Protein AF-A0A0B1RZV6-F1 (afdb_monomer_lite)

Structure (mmCIF, N/CA/C/O backbone):
data_AF-A0A0B1RZV6-F1
#
_entry.id   AF-A0A0B1RZV6-F1
#
loop_
_atom_site.group_PDB
_atom_site.id
_atom_site.type_symbol
_atom_site.label_atom_id
_atom_site.label_alt_id
_atom_site.label_comp_id
_atom_site.label_asym_id
_atom_site.label_entity_id
_atom_site.label_seq_id
_atom_site.pdbx_PDB_ins_code
_atom_site.Cartn_x
_atom_site.Cartn_y
_atom_site.Cartn_z
_atom_site.occupancy
_atom_site.B_iso_or_equiv
_atom_site.auth_seq_id
_atom_site.auth_comp_id
_atom_site.auth_asym_id
_atom_site.auth_atom_id
_atom_site.pdbx_PDB_model_num
ATOM 1 N N . MET A 1 1 ? 14.432 -20.400 -30.379 1.00 43.31 1 MET A N 1
ATOM 2 C 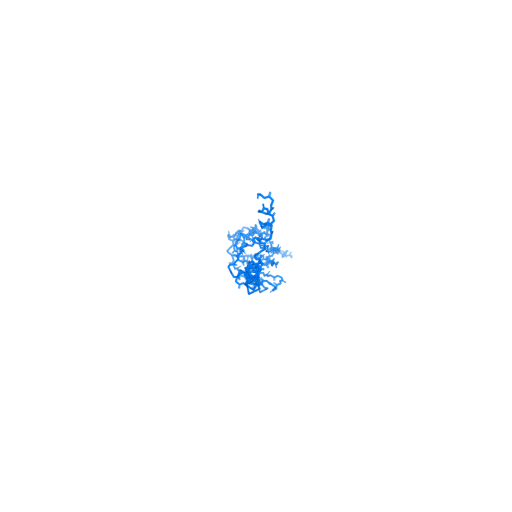CA . MET A 1 1 ? 13.252 -20.064 -29.554 1.00 43.31 1 MET A CA 1
ATOM 3 C C . MET A 1 1 ? 13.752 -19.238 -28.372 1.00 43.31 1 MET A C 1
ATOM 5 O O . MET A 1 1 ? 14.396 -19.800 -27.497 1.00 43.31 1 MET A O 1
ATOM 9 N N . GLY A 1 2 ? 13.607 -17.910 -28.400 1.00 55.28 2 GLY A N 1
ATOM 10 C CA . GLY A 1 2 ? 14.031 -17.059 -27.280 1.00 55.28 2 GLY A CA 1
ATOM 11 C C . GLY A 1 2 ? 13.075 -17.241 -26.103 1.00 55.28 2 GLY A C 1
ATOM 12 O O . GLY A 1 2 ? 11.862 -17.184 -26.293 1.00 55.28 2 GLY A O 1
ATOM 13 N N . LYS A 1 3 ? 13.600 -17.517 -24.908 1.00 63.03 3 LYS A N 1
ATOM 14 C CA . LYS A 1 3 ? 12.799 -17.619 -23.684 1.00 63.03 3 LYS A CA 1
ATOM 15 C C . LYS A 1 3 ? 12.214 -16.233 -23.395 1.00 63.03 3 LYS A C 1
ATOM 17 O O . LYS A 1 3 ? 12.971 -15.295 -23.177 1.00 63.03 3 LYS A O 1
ATOM 22 N N . ILE A 1 4 ? 10.890 -16.098 -23.429 1.00 63.62 4 ILE A N 1
ATOM 23 C CA . ILE A 1 4 ? 10.218 -14.861 -23.020 1.00 63.62 4 ILE A CA 1
ATOM 24 C C . ILE A 1 4 ? 10.360 -14.776 -21.497 1.00 63.62 4 ILE A C 1
ATOM 26 O O . ILE A 1 4 ? 9.725 -15.536 -20.771 1.00 63.62 4 ILE A O 1
ATOM 30 N N . THR A 1 5 ? 11.261 -13.922 -21.017 1.00 75.81 5 THR A N 1
ATOM 31 C CA . THR A 1 5 ? 11.476 -13.673 -19.587 1.00 75.81 5 THR A CA 1
ATOM 32 C C . THR A 1 5 ? 10.528 -12.577 -19.122 1.00 75.81 5 THR A C 1
ATOM 34 O O . THR A 1 5 ? 10.571 -11.469 -19.641 1.00 75.81 5 THR A O 1
ATOM 37 N N . VAL A 1 6 ? 9.634 -12.881 -18.187 1.00 83.81 6 VAL A N 1
ATOM 38 C CA . VAL A 1 6 ? 8.742 -11.889 -17.559 1.00 83.81 6 VAL A CA 1
ATOM 39 C C . VAL A 1 6 ? 9.568 -11.058 -16.564 1.00 83.81 6 VAL A C 1
ATOM 41 O O . VAL A 1 6 ? 10.492 -11.625 -15.974 1.00 83.81 6 VAL A O 1
ATOM 44 N N . PRO A 1 7 ? 9.313 -9.744 -16.399 1.00 90.00 7 PRO A N 1
ATOM 45 C CA . PRO A 1 7 ? 9.972 -8.957 -15.359 1.00 90.00 7 PRO A CA 1
ATOM 46 C C . PRO A 1 7 ? 9.722 -9.548 -13.968 1.00 90.00 7 PRO A C 1
ATOM 48 O O . PRO A 1 7 ? 8.701 -10.186 -13.712 1.00 90.00 7 PRO A O 1
ATOM 51 N N . GLU A 1 8 ? 10.675 -9.342 -13.067 1.00 93.62 8 GLU A N 1
ATOM 52 C CA . GLU A 1 8 ? 10.548 -9.796 -11.686 1.00 93.62 8 GLU A CA 1
ATOM 53 C C . GLU A 1 8 ? 9.762 -8.766 -10.857 1.00 93.62 8 GLU A C 1
ATOM 55 O O . GLU A 1 8 ? 9.909 -7.555 -11.081 1.00 93.62 8 GLU A O 1
ATOM 60 N N . PRO A 1 9 ? 8.906 -9.217 -9.921 1.00 95.81 9 PRO A N 1
ATOM 61 C CA . PRO A 1 9 ? 8.188 -8.326 -9.021 1.00 95.81 9 PRO A CA 1
ATOM 62 C C . PRO A 1 9 ? 9.139 -7.729 -7.981 1.00 95.81 9 PRO A C 1
ATOM 64 O O . PRO A 1 9 ? 10.169 -8.319 -7.655 1.00 95.81 9 PRO A O 1
ATOM 67 N N . VAL A 1 10 ? 8.769 -6.576 -7.422 1.00 96.56 10 VAL A N 1
ATOM 68 C CA . VAL A 1 10 ? 9.482 -5.993 -6.274 1.00 96.56 10 VAL A CA 1
ATOM 69 C C . VAL A 1 10 ? 9.535 -6.962 -5.088 1.00 96.56 10 VAL A C 1
ATOM 71 O O . VAL A 1 10 ? 8.648 -7.800 -4.904 1.00 96.56 10 VAL A O 1
ATOM 74 N N . THR A 1 11 ? 10.549 -6.808 -4.244 1.00 97.38 11 THR A N 1
ATOM 75 C CA . THR A 1 11 ? 10.724 -7.604 -3.023 1.00 97.38 11 THR A CA 1
ATOM 76 C C . THR A 1 11 ? 10.519 -6.750 -1.773 1.00 97.38 11 THR A C 1
ATOM 78 O O . THR A 1 11 ? 10.455 -5.522 -1.845 1.00 97.38 11 THR A O 1
ATOM 81 N N . ASP A 1 12 ? 10.339 -7.399 -0.620 1.00 96.69 12 ASP A N 1
ATOM 82 C CA . ASP A 1 12 ? 10.184 -6.747 0.692 1.00 96.69 12 ASP A CA 1
ATOM 83 C C . ASP A 1 12 ? 9.088 -5.664 0.755 1.00 96.69 12 ASP A C 1
ATOM 85 O O . ASP A 1 12 ? 9.189 -4.685 1.501 1.00 96.69 12 ASP A O 1
ATOM 89 N N . LEU A 1 13 ? 8.010 -5.857 -0.019 1.00 97.88 13 LEU A N 1
ATOM 90 C CA . LEU A 1 13 ? 6.848 -4.975 -0.001 1.00 97.88 13 LEU A CA 1
ATOM 91 C C . LEU A 1 13 ? 6.193 -5.007 1.385 1.00 97.88 13 LEU A C 1
ATOM 93 O O . LEU A 1 13 ? 5.599 -6.005 1.800 1.00 97.88 13 LEU A O 1
ATOM 97 N N . SER A 1 14 ? 6.285 -3.887 2.090 1.00 96.88 14 SER A N 1
ATOM 98 C CA . SER A 1 14 ? 5.839 -3.743 3.473 1.00 96.88 14 SER A CA 1
ATOM 99 C C . SER A 1 14 ? 5.093 -2.431 3.679 1.00 96.88 14 SER A C 1
ATOM 101 O O . SER A 1 14 ? 5.296 -1.455 2.956 1.00 96.88 14 SER A O 1
ATOM 103 N N . VAL A 1 15 ? 4.199 -2.418 4.670 1.00 96.19 15 VAL A N 1
ATO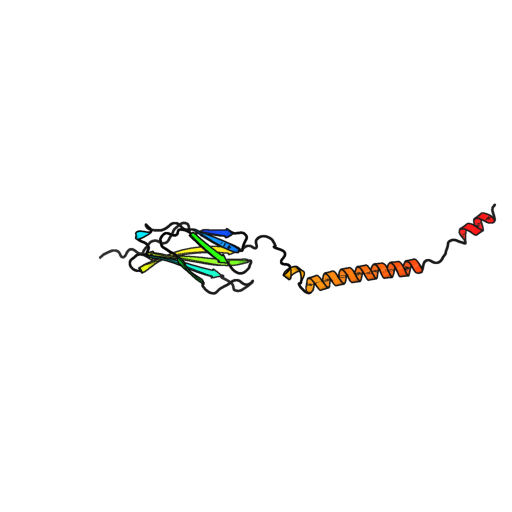M 104 C CA . VAL A 1 15 ? 3.386 -1.250 5.021 1.00 96.19 15 VAL A CA 1
ATOM 105 C C . VAL A 1 15 ? 3.534 -0.970 6.510 1.00 96.19 15 VAL A C 1
ATOM 107 O O . VAL A 1 15 ? 3.174 -1.798 7.345 1.00 96.19 15 VAL A O 1
ATOM 110 N N . PHE A 1 16 ? 4.040 0.212 6.843 1.00 93.00 16 PHE A N 1
ATOM 111 C CA . PHE A 1 16 ? 4.206 0.688 8.211 1.00 93.00 16 PHE A CA 1
ATOM 112 C C . PHE A 1 16 ? 3.168 1.764 8.515 1.00 93.00 16 PHE A C 1
ATOM 114 O O . PHE A 1 16 ? 3.165 2.831 7.903 1.00 93.00 16 PHE A O 1
ATOM 121 N N . LEU A 1 17 ? 2.285 1.494 9.474 1.00 90.94 17 LEU A N 1
ATOM 122 C CA . LEU A 1 17 ? 1.228 2.428 9.851 1.00 90.94 17 LEU A CA 1
ATOM 123 C C . LEU A 1 17 ? 1.754 3.528 10.777 1.00 90.94 17 LEU A C 1
ATOM 125 O O . LEU A 1 17 ? 2.355 3.265 11.820 1.00 90.94 17 LEU A O 1
ATOM 129 N N . LEU A 1 18 ? 1.482 4.774 10.403 1.00 87.06 18 LEU A N 1
ATOM 130 C CA . LEU A 1 18 ? 1.738 5.964 11.202 1.00 87.06 18 LEU A CA 1
ATOM 131 C C . LEU A 1 18 ? 0.514 6.280 12.074 1.00 87.06 18 LEU A C 1
ATOM 133 O O . LEU A 1 18 ? -0.618 5.900 11.776 1.00 87.06 18 LEU A O 1
ATOM 137 N N . LYS A 1 19 ? 0.723 7.037 13.158 1.00 75.44 19 LYS A N 1
ATOM 138 C CA . LYS A 1 19 ? -0.332 7.350 14.147 1.00 75.44 19 LYS A CA 1
ATOM 139 C C . LYS A 1 19 ? -1.545 8.096 13.568 1.00 75.44 19 LYS A C 1
ATOM 141 O O . LYS A 1 19 ? -2.605 8.064 14.190 1.00 75.44 19 LYS A O 1
ATOM 146 N N . ASN A 1 20 ? -1.391 8.721 12.401 1.00 73.25 20 ASN A N 1
ATOM 147 C CA . ASN A 1 20 ? -2.397 9.562 11.752 1.00 73.25 20 ASN A CA 1
ATOM 148 C C . ASN A 1 20 ? -3.314 8.802 10.773 1.00 73.25 20 ASN A C 1
ATOM 150 O O . ASN A 1 20 ? -4.117 9.438 10.103 1.00 73.25 20 ASN A O 1
ATOM 154 N N . GLY A 1 21 ? -3.200 7.471 10.666 1.00 77.69 21 GLY A N 1
ATOM 155 C CA . GLY A 1 21 ? -3.941 6.680 9.666 1.00 77.69 21 GLY A CA 1
ATOM 156 C C . GLY A 1 21 ? -3.265 6.631 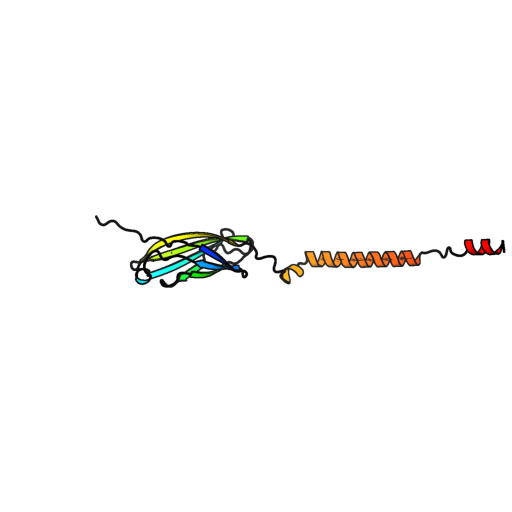8.290 1.00 77.69 21 GLY A C 1
ATOM 157 O O . GLY A 1 21 ? -3.705 5.916 7.396 1.00 77.69 21 GLY A O 1
ATOM 158 N N . THR A 1 22 ? -2.155 7.345 8.140 1.00 89.56 22 THR A N 1
ATOM 159 C CA . THR A 1 22 ? -1.260 7.262 6.989 1.00 89.56 22 THR A CA 1
ATOM 160 C C . THR A 1 22 ? -0.396 6.001 7.075 1.00 89.56 22 THR A C 1
ATOM 162 O O . THR A 1 22 ? 0.047 5.622 8.160 1.00 89.56 22 THR A O 1
ATOM 165 N N . GLY A 1 23 ? -0.106 5.355 5.951 1.00 92.81 23 GLY A N 1
ATOM 166 C CA . GLY A 1 23 ? 0.857 4.265 5.858 1.00 92.81 23 GLY A CA 1
ATOM 167 C C . GLY A 1 23 ? 2.053 4.618 4.985 1.00 92.81 23 GLY A C 1
ATOM 168 O O . GLY A 1 23 ? 1.908 5.159 3.891 1.00 92.81 23 GLY A O 1
ATOM 169 N N . LEU A 1 24 ? 3.242 4.280 5.477 1.00 95.81 24 LEU A N 1
ATOM 170 C CA . LEU A 1 24 ? 4.473 4.267 4.700 1.00 95.81 24 LEU A CA 1
ATOM 171 C C . LEU A 1 24 ? 4.617 2.894 4.045 1.00 95.81 24 LEU A C 1
ATOM 173 O O . LEU A 1 24 ? 4.817 1.890 4.726 1.00 95.81 24 LEU A O 1
ATOM 177 N N . ILE A 1 25 ? 4.524 2.863 2.726 1.00 97.44 25 ILE A N 1
ATOM 178 C CA . ILE A 1 25 ? 4.739 1.676 1.908 1.00 97.44 25 ILE A CA 1
ATOM 179 C C . ILE A 1 25 ? 6.195 1.693 1.459 1.00 97.44 25 ILE A C 1
ATOM 181 O O . ILE A 1 25 ? 6.657 2.709 0.947 1.00 97.44 25 ILE A O 1
ATOM 185 N N . SER A 1 26 ? 6.911 0.591 1.652 1.00 97.88 26 SER A N 1
ATOM 186 C CA . SER A 1 26 ? 8.327 0.447 1.299 1.00 97.88 26 SER A CA 1
ATOM 187 C C . SER A 1 26 ? 8.546 -0.838 0.514 1.00 97.88 26 SER A C 1
ATOM 189 O O . SER A 1 26 ? 7.868 -1.833 0.767 1.00 97.88 26 SER A O 1
ATOM 191 N N . TRP A 1 27 ? 9.487 -0.818 -0.427 1.00 97.94 27 TRP A N 1
ATOM 192 C CA . TRP A 1 27 ? 9.850 -1.975 -1.246 1.00 97.94 27 TRP A CA 1
ATOM 193 C C . TRP A 1 27 ? 11.307 -1.907 -1.707 1.00 97.94 27 TRP A C 1
ATOM 195 O O . TRP A 1 27 ? 11.920 -0.838 -1.740 1.00 97.94 27 TRP A O 1
ATOM 205 N N . ASN A 1 28 ? 11.821 -3.057 -2.131 1.00 97.69 28 ASN A N 1
ATOM 206 C CA . ASN A 1 28 ? 13.101 -3.200 -2.808 1.00 97.69 28 ASN A CA 1
ATOM 207 C C . ASN A 1 28 ? 12.873 -3.351 -4.328 1.00 97.69 28 ASN A C 1
ATOM 209 O O . ASN A 1 28 ? 12.093 -4.214 -4.747 1.00 97.69 28 ASN A O 1
ATOM 213 N N . PRO A 1 29 ? 13.503 -2.508 -5.172 1.00 95.69 29 PRO A N 1
ATOM 214 C CA . PRO A 1 29 ? 13.411 -2.623 -6.628 1.00 95.69 29 PRO A CA 1
ATOM 215 C C . PRO A 1 29 ? 13.891 -3.989 -7.132 1.00 95.69 29 PRO A C 1
ATOM 217 O O . PRO A 1 29 ? 14.891 -4.512 -6.648 1.00 95.69 29 PRO A O 1
ATOM 220 N N . SER A 1 30 ? 13.210 -4.546 -8.135 1.00 92.44 30 SER A N 1
ATOM 221 C CA . SER A 1 30 ? 13.596 -5.817 -8.769 1.00 92.44 30 SER A CA 1
ATOM 222 C C . SER A 1 30 ? 14.689 -5.678 -9.831 1.00 92.44 30 SER A C 1
ATOM 224 O O . SER A 1 30 ? 15.278 -6.667 -10.258 1.00 92.44 30 SER A O 1
ATOM 226 N N . ALA A 1 31 ? 14.968 -4.451 -10.264 1.00 91.31 31 ALA A N 1
ATOM 227 C CA . ALA A 1 31 ? 16.006 -4.113 -11.225 1.00 91.31 31 ALA A CA 1
ATOM 228 C C . ALA A 1 31 ? 16.567 -2.721 -10.915 1.00 91.31 31 ALA A C 1
ATOM 230 O O . ALA A 1 31 ? 15.995 -1.973 -10.114 1.00 91.31 31 ALA A O 1
ATOM 231 N N . ASP A 1 32 ? 17.665 -2.359 -11.581 1.00 92.56 32 ASP A N 1
ATOM 232 C CA . ASP A 1 32 ? 18.206 -1.005 -11.497 1.00 92.56 32 ASP A CA 1
ATOM 233 C C . ASP A 1 32 ? 17.145 0.030 -11.915 1.00 92.56 32 ASP A C 1
ATOM 235 O O . ASP A 1 32 ? 16.419 -0.207 -12.887 1.00 92.56 32 ASP A O 1
ATOM 239 N N . PRO A 1 33 ? 17.059 1.197 -11.249 1.00 90.38 33 PRO A N 1
ATOM 240 C CA . PRO A 1 33 ? 16.050 2.217 -11.551 1.00 90.38 33 PRO A CA 1
ATOM 241 C C . PRO A 1 33 ? 16.036 2.698 -13.009 1.00 90.38 33 PRO A C 1
ATOM 243 O O . PRO A 1 33 ? 15.002 3.156 -13.488 1.00 90.38 33 PRO A O 1
ATOM 246 N N . GLU A 1 34 ? 17.163 2.588 -13.718 1.00 92.56 34 GLU A N 1
ATOM 247 C CA . GLU A 1 34 ? 17.282 2.910 -15.147 1.00 92.56 34 GLU A CA 1
ATOM 248 C C . GLU A 1 34 ? 16.536 1.916 -16.049 1.00 92.56 34 GLU A C 1
ATOM 250 O O . GLU A 1 34 ? 16.153 2.262 -17.161 1.00 92.56 34 GLU A O 1
ATOM 255 N N . ASN A 1 35 ? 16.290 0.699 -15.558 1.00 92.31 35 ASN A N 1
ATOM 256 C CA . ASN A 1 35 ? 15.586 -0.374 -16.261 1.00 92.31 35 ASN A CA 1
ATOM 257 C C . ASN A 1 35 ? 14.100 -0.471 -15.876 1.00 92.31 35 ASN A C 1
ATOM 259 O O . ASN A 1 35 ? 13.389 -1.360 -16.353 1.00 92.31 35 ASN A O 1
ATOM 263 N N . ILE A 1 36 ? 13.621 0.442 -15.027 1.00 94.00 36 ILE A N 1
ATOM 264 C CA . ILE A 1 36 ? 12.230 0.526 -14.583 1.00 94.00 36 ILE A CA 1
ATOM 265 C C . ILE A 1 36 ? 11.630 1.815 -15.139 1.00 94.00 36 ILE A C 1
ATOM 267 O O . ILE A 1 36 ? 12.167 2.903 -14.942 1.00 94.00 36 ILE A O 1
ATOM 271 N N . LEU A 1 37 ? 10.488 1.704 -15.814 1.00 94.44 37 LEU A N 1
ATOM 272 C CA . LEU A 1 37 ? 9.793 2.848 -16.394 1.00 94.44 37 LEU A CA 1
ATOM 273 C C . LEU A 1 37 ? 9.096 3.675 -15.302 1.00 94.44 37 LEU A C 1
ATOM 275 O O . LEU A 1 37 ? 9.329 4.875 -15.171 1.00 94.44 37 LEU A O 1
ATOM 279 N N . PHE A 1 38 ? 8.250 3.027 -14.499 1.00 95.81 38 PHE A N 1
ATOM 280 C CA . PHE A 1 38 ? 7.608 3.583 -13.304 1.00 95.81 38 PHE A CA 1
ATOM 281 C C . PHE A 1 38 ? 6.997 2.452 -12.465 1.00 95.81 38 PHE A C 1
ATOM 283 O O . PHE A 1 38 ? 6.902 1.307 -12.917 1.00 95.81 38 PHE A O 1
ATOM 290 N N . TYR A 1 39 ? 6.551 2.788 -11.256 1.00 97.62 39 TYR A N 1
ATOM 291 C CA . TYR A 1 39 ? 5.710 1.914 -10.445 1.00 97.62 39 TYR A CA 1
ATOM 292 C C . TYR A 1 39 ? 4.273 2.420 -10.417 1.00 97.62 39 TYR A C 1
ATOM 294 O O . TYR A 1 39 ? 4.028 3.626 -10.375 1.00 97.62 39 TYR A O 1
ATOM 302 N N . GLN A 1 40 ? 3.319 1.502 -10.373 1.00 98.06 40 GLN A N 1
ATOM 303 C CA . GLN A 1 40 ? 1.921 1.799 -10.111 1.00 98.06 40 GLN A CA 1
ATOM 304 C C . GLN A 1 40 ? 1.511 1.142 -8.800 1.00 98.06 40 GLN A C 1
ATOM 306 O O . GLN A 1 40 ? 1.519 -0.081 -8.663 1.00 98.06 40 GLN A O 1
ATOM 311 N N . LEU A 1 41 ? 1.161 1.972 -7.828 1.00 98.12 41 LEU A N 1
ATOM 312 C CA . LEU A 1 41 ? 0.627 1.539 -6.553 1.00 98.12 41 LEU A CA 1
ATOM 313 C C . LEU A 1 41 ? -0.894 1.516 -6.632 1.00 98.12 41 LEU A C 1
ATOM 315 O O . LEU A 1 41 ? -1.506 2.534 -6.944 1.00 98.12 41 LEU A O 1
ATOM 319 N N . VAL A 1 42 ? -1.492 0.372 -6.317 1.00 98.00 42 VAL A N 1
ATOM 320 C CA . VAL A 1 42 ? -2.940 0.179 -6.268 1.00 98.00 42 VAL A CA 1
ATOM 321 C C . VAL A 1 42 ? -3.329 -0.302 -4.881 1.00 98.00 42 VAL A C 1
ATOM 323 O O . VAL A 1 42 ? -2.801 -1.309 -4.409 1.00 98.00 42 VAL A O 1
ATOM 326 N N . TYR A 1 43 ? -4.274 0.373 -4.232 1.00 96.94 43 TYR A N 1
ATOM 327 C CA . TYR A 1 43 ? -4.785 -0.061 -2.933 1.00 96.94 43 TYR A CA 1
ATOM 328 C C . TYR A 1 43 ? -6.293 0.126 -2.807 1.00 96.94 43 TYR A C 1
ATOM 330 O O . TYR A 1 43 ? -6.888 0.980 -3.461 1.00 96.94 43 TYR A O 1
ATOM 338 N N . HIS A 1 44 ? -6.911 -0.738 -2.006 1.00 96.56 44 HIS A N 1
ATOM 339 C CA . HIS A 1 44 ? -8.338 -0.704 -1.679 1.00 96.56 44 HIS A CA 1
ATOM 340 C C . HIS A 1 44 ? -8.619 -1.531 -0.429 1.00 96.56 44 HIS A C 1
ATOM 342 O O . HIS A 1 44 ? -7.870 -2.459 -0.107 1.00 96.56 44 HIS A O 1
ATOM 348 N N . ALA A 1 45 ? -9.704 -1.200 0.259 1.00 95.88 45 ALA A N 1
ATOM 349 C CA . ALA A 1 45 ? -10.230 -1.995 1.350 1.00 95.88 45 ALA A CA 1
ATOM 350 C C . ALA A 1 45 ? -10.985 -3.225 0.828 1.00 95.88 45 ALA A C 1
ATOM 352 O O . ALA A 1 45 ? -11.554 -3.215 -0.262 1.00 95.88 45 ALA A O 1
ATOM 353 N N . LEU A 1 46 ? -11.012 -4.281 1.639 1.00 95.19 46 LEU A N 1
ATOM 354 C CA . LEU A 1 46 ? -11.781 -5.502 1.378 1.00 95.19 46 LEU A CA 1
ATOM 355 C C . LEU A 1 46 ? -13.252 -5.414 1.819 1.00 95.19 46 LEU A C 1
ATOM 357 O O . LEU A 1 46 ? -14.018 -6.337 1.557 1.00 95.19 46 LEU A O 1
ATOM 361 N N . SER A 1 47 ? -13.619 -4.354 2.537 1.00 91.00 47 SER A N 1
ATOM 362 C 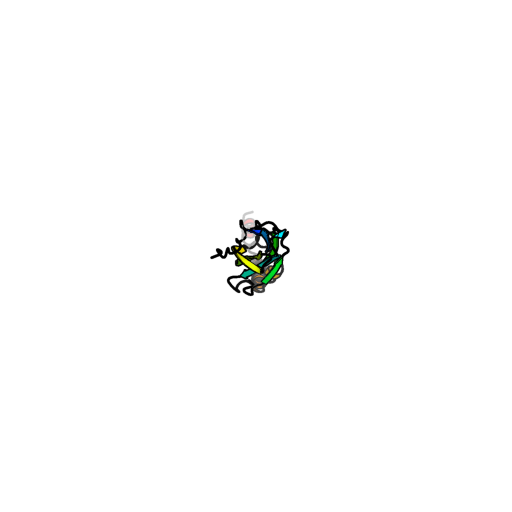CA . SER A 1 47 ? -14.966 -4.101 3.054 1.00 91.00 47 SER A CA 1
ATOM 363 C C . SER A 1 47 ? -15.251 -2.601 3.022 1.00 91.00 47 SER A C 1
ATOM 365 O O . SER A 1 47 ? -14.326 -1.809 3.195 1.00 91.00 47 SER A O 1
ATOM 367 N N . ASN A 1 48 ? -16.515 -2.225 2.830 1.00 88.56 48 ASN A N 1
ATOM 368 C CA . ASN A 1 48 ? -17.038 -0.852 2.849 1.00 88.56 48 ASN A CA 1
ATOM 369 C C . ASN A 1 48 ? -17.616 -0.449 4.223 1.00 88.56 48 ASN A C 1
ATOM 371 O O . ASN A 1 48 ? -18.304 0.560 4.380 1.00 88.56 48 ASN A O 1
ATOM 375 N N . GLU A 1 49 ? -17.404 -1.257 5.257 1.00 85.62 49 GLU A N 1
ATOM 376 C CA . GLU A 1 49 ? -17.820 -0.894 6.612 1.00 85.62 49 GLU A CA 1
ATOM 377 C C . GLU A 1 49 ? -16.917 0.208 7.187 1.00 85.62 49 GLU A C 1
ATOM 379 O O . GLU A 1 49 ? -15.809 0.425 6.717 1.00 85.62 49 GLU A O 1
ATOM 384 N N . ASN A 1 50 ? -17.352 0.914 8.236 1.00 84.06 50 ASN A N 1
ATOM 385 C CA . ASN A 1 50 ? -16.476 1.795 9.030 1.00 84.06 50 ASN A CA 1
ATOM 386 C C . ASN A 1 50 ? -15.744 2.916 8.246 1.00 84.06 50 ASN A C 1
ATOM 388 O O . ASN A 1 50 ? -14.712 3.420 8.699 1.00 84.06 50 ASN A O 1
ATOM 392 N N . GLY A 1 51 ? -16.278 3.327 7.089 1.00 85.12 51 GLY A N 1
ATOM 393 C CA . GLY A 1 51 ? -15.670 4.341 6.218 1.00 85.12 51 GLY A CA 1
ATOM 394 C C . GLY A 1 51 ? -14.457 3.843 5.425 1.00 85.12 51 GLY A C 1
ATOM 395 O O . GLY A 1 51 ? -13.646 4.657 4.990 1.00 85.12 51 GLY A O 1
ATOM 396 N N . CYS A 1 52 ? -14.304 2.525 5.291 1.00 90.94 52 CYS A N 1
ATOM 397 C CA . CYS A 1 52 ? -13.281 1.895 4.469 1.00 90.94 52 CYS A CA 1
ATOM 398 C C . CYS A 1 52 ? -13.590 2.073 2.972 1.00 90.94 52 CYS A C 1
ATOM 400 O O . CYS A 1 52 ? -14.740 1.963 2.552 1.00 90.94 52 CYS A O 1
ATOM 402 N N . GLN A 1 53 ? -12.562 2.320 2.158 1.00 90.62 53 GLN A N 1
ATOM 403 C CA . GLN A 1 53 ? -12.727 2.608 0.732 1.00 90.62 53 GLN A CA 1
ATOM 404 C C . GLN A 1 53 ? -12.466 1.358 -0.122 1.00 90.62 53 GLN A C 1
ATOM 406 O O . GLN A 1 53 ? -11.316 1.007 -0.376 1.00 90.62 53 GLN A O 1
ATOM 411 N N . GLU A 1 54 ? -13.520 0.684 -0.598 1.00 94.19 54 GLU A N 1
ATOM 412 C CA . GLU A 1 54 ? -13.391 -0.473 -1.514 1.00 94.19 54 GLU A CA 1
ATOM 413 C C . GLU A 1 54 ? -12.969 -0.078 -2.938 1.00 94.19 54 GLU A C 1
ATOM 415 O O . GLU A 1 54 ? -12.471 -0.904 -3.709 1.00 94.19 54 GLU A O 1
ATOM 420 N N . GLN A 1 55 ? -13.173 1.187 -3.317 1.00 95.12 55 GLN A N 1
ATOM 421 C CA . GLN A 1 55 ? -12.735 1.677 -4.617 1.00 95.12 55 GLN A CA 1
ATOM 422 C C . GLN A 1 55 ? -11.209 1.621 -4.710 1.00 95.12 55 GLN A C 1
ATOM 424 O O . GLN A 1 55 ? -10.499 2.092 -3.826 1.00 95.12 55 GLN A O 1
ATOM 429 N N . LYS A 1 56 ? -10.708 1.079 -5.824 1.00 96.38 56 LYS A N 1
ATOM 430 C CA . LYS A 1 56 ? -9.274 1.037 -6.113 1.00 96.38 56 LYS A CA 1
ATOM 431 C C . LYS A 1 56 ? -8.739 2.437 -6.349 1.00 96.38 56 LYS A C 1
ATOM 433 O O . LYS A 1 56 ? -9.099 3.081 -7.333 1.00 96.38 56 LYS A O 1
ATOM 438 N N . GLU A 1 57 ? -7.837 2.860 -5.480 1.00 95.94 57 GLU A N 1
ATOM 439 C CA . GLU A 1 57 ? -7.019 4.044 -5.684 1.00 95.94 57 GLU A CA 1
ATOM 440 C C . GLU A 1 57 ? -5.731 3.651 -6.400 1.00 95.94 57 GLU A C 1
ATOM 442 O O . GLU A 1 57 ? -5.233 2.533 -6.252 1.00 95.94 57 GLU A O 1
ATOM 447 N N . THR A 1 58 ? -5.226 4.537 -7.255 1.00 97.62 58 THR A N 1
ATOM 448 C CA . THR A 1 58 ? -4.054 4.269 -8.092 1.00 97.62 58 THR A CA 1
ATOM 449 C C . THR A 1 58 ? -3.130 5.472 -8.104 1.00 97.62 58 THR A C 1
ATOM 451 O O . THR A 1 58 ? -3.558 6.587 -8.399 1.00 97.62 58 THR A O 1
ATOM 454 N N . ILE A 1 59 ? -1.853 5.236 -7.813 1.00 97.25 59 ILE A N 1
ATOM 455 C CA . ILE A 1 59 ? -0.815 6.263 -7.756 1.00 97.25 59 ILE A CA 1
ATOM 456 C C . ILE A 1 59 ? 0.352 5.823 -8.635 1.00 97.25 59 ILE A C 1
ATOM 458 O O . ILE A 1 59 ? 0.889 4.729 -8.470 1.00 97.25 59 ILE A O 1
ATOM 462 N N . ASN A 1 60 ? 0.769 6.694 -9.551 1.00 97.50 60 ASN A N 1
ATOM 463 C CA . ASN A 1 60 ? 1.968 6.478 -10.355 1.00 97.50 60 ASN A CA 1
ATOM 464 C C . ASN A 1 60 ? 3.183 7.064 -9.628 1.00 97.50 60 ASN A C 1
ATOM 466 O O . ASN A 1 60 ? 3.173 8.222 -9.207 1.00 97.50 60 ASN A O 1
ATOM 470 N N . ILE A 1 61 ? 4.234 6.266 -9.497 1.00 97.44 61 ILE A N 1
ATOM 471 C CA . ILE A 1 61 ? 5.426 6.563 -8.706 1.00 97.44 61 ILE A CA 1
ATOM 472 C C . ILE A 1 61 ? 6.657 6.446 -9.611 1.00 97.44 61 ILE A C 1
ATOM 474 O O . ILE A 1 61 ? 6.766 5.538 -10.431 1.00 97.44 61 ILE A O 1
ATOM 478 N N . LYS A 1 62 ? 7.606 7.373 -9.463 1.00 96.38 62 LYS A N 1
ATOM 479 C CA . LYS A 1 62 ? 8.854 7.388 -10.244 1.00 96.38 62 LYS A CA 1
ATOM 480 C C . LYS A 1 62 ? 9.721 6.157 -9.946 1.00 96.38 62 LYS A C 1
ATOM 482 O O . LYS A 1 62 ? 9.769 5.706 -8.806 1.00 96.38 62 LYS A O 1
ATOM 487 N N . SER A 1 63 ? 10.477 5.685 -10.938 1.00 94.44 63 SER A N 1
ATOM 488 C CA . SER A 1 63 ? 11.341 4.495 -10.834 1.00 94.44 63 SER A CA 1
ATOM 489 C C . SER A 1 63 ? 12.448 4.585 -9.774 1.00 94.44 63 SER A C 1
ATOM 491 O O . SER A 1 63 ? 12.867 3.568 -9.232 1.00 94.44 63 SER A O 1
ATOM 493 N N . VAL A 1 64 ? 12.885 5.802 -9.433 1.00 95.75 64 VAL A N 1
ATOM 494 C CA . VAL A 1 64 ? 13.899 6.059 -8.392 1.00 95.75 64 VAL A CA 1
ATOM 495 C C . VAL A 1 64 ? 13.363 5.946 -6.961 1.00 95.75 64 VAL A C 1
ATOM 497 O O . VAL A 1 64 ? 14.142 5.999 -6.013 1.00 95.75 64 VAL A O 1
ATOM 500 N N . ALA A 1 65 ? 12.045 5.850 -6.780 1.00 96.81 65 ALA A N 1
ATOM 501 C CA . ALA A 1 65 ? 11.452 5.741 -5.457 1.00 96.81 65 ALA A CA 1
ATOM 502 C C . ALA A 1 65 ? 11.490 4.295 -4.946 1.00 96.81 65 ALA A C 1
ATOM 504 O O . ALA A 1 65 ? 11.292 3.343 -5.698 1.00 96.81 65 ALA A O 1
ATOM 505 N N . THR A 1 66 ? 11.675 4.161 -3.637 1.00 96.94 66 THR A N 1
ATOM 506 C CA . THR A 1 66 ? 11.615 2.891 -2.891 1.00 96.94 66 THR A CA 1
ATOM 507 C C . THR A 1 66 ? 10.547 2.913 -1.800 1.00 96.94 66 THR A C 1
ATOM 509 O O . THR A 1 66 ? 10.373 1.950 -1.056 1.00 96.94 66 THR A O 1
ATOM 512 N N . SER A 1 67 ? 9.842 4.038 -1.671 1.00 97.44 67 SER A N 1
ATOM 513 C CA . SER A 1 67 ? 8.751 4.198 -0.725 1.00 97.44 67 SER A CA 1
ATOM 514 C C . SER A 1 67 ? 7.707 5.196 -1.218 1.00 97.44 67 SER A C 1
ATOM 516 O O . SER A 1 67 ? 7.977 6.050 -2.068 1.00 97.44 67 SER A O 1
ATOM 518 N N . ALA A 1 68 ? 6.500 5.072 -0.676 1.00 97.19 68 ALA A N 1
ATOM 519 C CA . ALA A 1 68 ? 5.386 5.977 -0.899 1.00 97.19 68 ALA A CA 1
ATOM 520 C C . ALA A 1 68 ? 4.564 6.112 0.381 1.00 97.19 68 ALA A C 1
ATOM 522 O O . ALA A 1 68 ? 4.495 5.195 1.196 1.00 97.19 68 ALA A O 1
ATOM 523 N N . VAL A 1 69 ? 3.936 7.268 0.550 1.00 95.62 69 VAL A N 1
ATOM 524 C CA . VAL A 1 69 ? 3.085 7.565 1.699 1.00 95.62 69 VAL A CA 1
ATOM 525 C C . VAL A 1 69 ? 1.659 7.703 1.190 1.00 95.62 69 VAL A C 1
ATOM 527 O O . VAL A 1 69 ? 1.423 8.468 0.256 1.00 95.62 69 VAL A O 1
ATOM 530 N N . VAL A 1 70 ? 0.732 6.951 1.781 1.00 94.56 70 VAL A N 1
ATOM 531 C CA . VAL A 1 70 ? -0.691 6.972 1.416 1.00 94.56 70 VAL A CA 1
ATOM 532 C C . VAL A 1 70 ? -1.562 7.075 2.653 1.00 94.56 70 VAL A C 1
ATOM 534 O O . VAL A 1 70 ? -1.188 6.591 3.721 1.00 94.56 70 VAL A O 1
ATOM 537 N N . ASP A 1 71 ? -2.734 7.676 2.508 1.00 92.00 71 ASP A N 1
ATOM 538 C CA . ASP A 1 71 ? -3.725 7.724 3.574 1.00 92.00 71 ASP A CA 1
ATOM 539 C C . ASP A 1 71 ? -4.696 6.552 3.428 1.00 92.00 71 ASP A C 1
ATOM 541 O O . ASP A 1 71 ? -5.255 6.326 2.356 1.00 92.00 71 ASP A O 1
ATOM 545 N N . PHE A 1 72 ? -4.898 5.797 4.510 1.00 91.94 72 PHE A N 1
ATOM 546 C CA . PHE A 1 72 ? -5.870 4.709 4.548 1.00 91.94 72 PHE A CA 1
ATOM 547 C C . PHE A 1 72 ? -7.139 5.186 5.264 1.00 91.94 72 PHE A C 1
ATOM 549 O O . PHE A 1 72 ? -7.148 5.258 6.497 1.00 91.94 72 PHE A O 1
ATOM 556 N N . PRO A 1 73 ? -8.213 5.536 4.533 1.00 88.38 73 PRO A N 1
ATOM 557 C CA . PRO A 1 73 ? -9.441 6.011 5.154 1.00 88.38 73 PRO A CA 1
ATOM 558 C C . PRO A 1 73 ? -10.160 4.903 5.935 1.00 88.38 73 PRO A C 1
ATOM 560 O O . PRO A 1 73 ? -10.028 3.708 5.655 1.00 88.38 73 PRO A O 1
ATOM 563 N N . GLY A 1 74 ? -10.954 5.321 6.918 1.00 86.94 74 GLY A N 1
ATOM 564 C CA . GLY A 1 74 ? -11.750 4.427 7.754 1.00 86.94 74 GLY A CA 1
ATOM 565 C C . GLY A 1 74 ? -11.003 3.871 8.967 1.00 86.94 74 GLY A C 1
ATOM 566 O O . GLY A 1 74 ? -9.862 4.226 9.264 1.00 86.94 74 GLY A O 1
ATOM 567 N N . TYR A 1 75 ? -11.687 3.019 9.726 1.00 84.69 75 TYR A N 1
ATOM 568 C CA . TYR A 1 75 ? -11.137 2.373 10.917 1.00 84.69 75 TYR A CA 1
ATOM 569 C C . TYR A 1 75 ? -11.405 0.871 10.893 1.00 84.69 75 TYR A C 1
ATOM 571 O O . TYR A 1 75 ? -12.468 0.428 10.471 1.00 84.69 75 TYR A O 1
ATOM 579 N N . ARG A 1 76 ? -10.451 0.069 11.391 1.00 87.56 76 ARG A N 1
ATOM 580 C CA . ARG A 1 76 ? -10.548 -1.406 11.401 1.00 87.56 76 ARG A CA 1
ATOM 581 C C . ARG A 1 76 ? -10.689 -2.024 10.003 1.00 87.56 76 ARG A C 1
ATOM 583 O O . ARG A 1 76 ? -11.215 -3.126 9.879 1.00 87.56 76 ARG A O 1
ATOM 590 N N . CYS A 1 77 ? -10.180 -1.340 8.984 1.00 91.06 77 CYS A N 1
ATOM 591 C CA . CYS A 1 77 ? -10.182 -1.795 7.600 1.00 91.06 77 CYS A CA 1
ATOM 592 C C . CYS A 1 77 ? -9.054 -2.794 7.338 1.00 91.06 77 CYS A C 1
ATOM 594 O O . CYS A 1 77 ? -7.949 -2.633 7.856 1.00 91.06 77 CYS A O 1
ATOM 596 N N . GLU A 1 78 ? -9.302 -3.780 6.484 1.00 94.56 78 GLU A N 1
ATOM 597 C CA . GLU A 1 78 ? -8.245 -4.579 5.863 1.00 94.56 78 GLU A CA 1
ATOM 598 C C . GLU A 1 78 ? -8.031 -4.067 4.440 1.00 94.56 78 GLU A C 1
ATOM 600 O O . GLU A 1 78 ? -8.960 -4.079 3.633 1.00 94.56 78 GLU A O 1
ATOM 605 N N . TYR A 1 79 ? -6.825 -3.581 4.160 1.00 95.44 79 TYR A N 1
ATOM 606 C CA . TYR A 1 79 ? -6.426 -3.063 2.859 1.00 95.44 79 TYR A CA 1
ATOM 607 C C . TYR A 1 79 ? -5.533 -4.060 2.136 1.00 95.44 79 TYR A C 1
ATOM 609 O O . TYR A 1 79 ? -4.618 -4.645 2.720 1.00 95.44 79 TYR A O 1
ATOM 617 N N . VAL A 1 80 ? -5.769 -4.189 0.836 1.00 97.25 80 VAL A N 1
ATOM 618 C CA . VAL A 1 80 ? -4.850 -4.826 -0.101 1.00 97.25 80 VAL A CA 1
ATOM 619 C C . VAL A 1 80 ? -4.010 -3.736 -0.739 1.00 97.25 80 VAL A C 1
ATOM 621 O O . VAL A 1 80 ? -4.550 -2.761 -1.259 1.00 97.25 80 VAL A O 1
ATOM 624 N N . VAL A 1 81 ? -2.694 -3.915 -0.709 1.00 97.69 81 VAL A N 1
ATOM 625 C CA . VAL A 1 81 ? -1.714 -3.006 -1.296 1.00 97.69 81 VAL A CA 1
ATOM 626 C C . VAL A 1 81 ? -0.932 -3.784 -2.342 1.00 97.69 81 VAL A C 1
ATOM 628 O O . VAL A 1 81 ? -0.198 -4.716 -2.018 1.00 97.69 81 VAL A O 1
ATOM 631 N N . ARG A 1 82 ? -1.098 -3.403 -3.606 1.00 98.19 82 ARG A N 1
ATOM 632 C CA . ARG A 1 82 ? -0.445 -4.023 -4.756 1.00 98.19 82 ARG A CA 1
ATOM 633 C C . ARG A 1 82 ? 0.480 -3.014 -5.416 1.00 98.19 82 ARG A C 1
ATOM 635 O O . ARG A 1 82 ? 0.030 -1.946 -5.822 1.00 98.19 82 ARG A O 1
ATOM 642 N N . LEU A 1 83 ? 1.756 -3.359 -5.549 1.00 98.19 83 LEU A N 1
ATOM 643 C CA . LEU A 1 83 ? 2.727 -2.555 -6.282 1.00 98.19 83 LEU A CA 1
ATOM 644 C C . LEU A 1 83 ? 3.093 -3.260 -7.582 1.00 98.19 83 LEU A C 1
ATOM 646 O O . LEU A 1 83 ? 3.484 -4.426 -7.566 1.00 98.19 83 LEU A O 1
ATOM 650 N N . ILE A 1 84 ? 2.949 -2.545 -8.692 1.00 97.62 84 ILE A N 1
ATOM 651 C CA . ILE A 1 84 ? 3.230 -3.029 -10.040 1.00 97.62 84 ILE A CA 1
ATOM 652 C C . ILE A 1 84 ? 4.451 -2.278 -10.567 1.00 97.62 84 ILE A C 1
ATOM 654 O O . ILE A 1 84 ? 4.454 -1.049 -10.561 1.00 97.62 84 ILE A O 1
ATOM 658 N N . ASN A 1 85 ? 5.483 -2.986 -11.015 1.00 96.38 85 ASN A N 1
ATOM 659 C CA . ASN A 1 85 ? 6.635 -2.399 -11.697 1.00 96.38 85 ASN A CA 1
ATOM 660 C C . ASN A 1 85 ? 6.550 -2.657 -13.199 1.00 96.38 85 ASN A C 1
ATOM 662 O O . ASN A 1 85 ? 6.242 -3.772 -13.615 1.00 96.38 85 ASN A O 1
ATOM 666 N N . TYR A 1 86 ? 6.864 -1.634 -13.993 1.00 95.19 86 TYR A N 1
ATOM 667 C CA . TYR A 1 86 ? 6.912 -1.721 -15.450 1.00 95.19 86 TYR A CA 1
ATOM 668 C C . TYR A 1 86 ? 8.352 -1.620 -15.937 1.00 95.19 86 TYR A C 1
ATOM 670 O O . TYR A 1 86 ? 9.077 -0.709 -15.530 1.00 95.19 86 TYR A O 1
ATOM 678 N N . ASP A 1 87 ? 8.767 -2.525 -16.818 1.00 93.06 87 ASP A N 1
ATOM 679 C CA . ASP A 1 87 ? 10.052 -2.403 -17.507 1.00 93.06 87 ASP A CA 1
ATOM 680 C C . ASP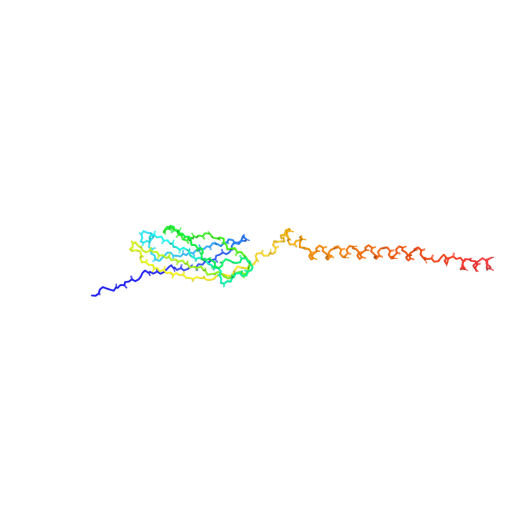 A 1 87 ? 9.991 -1.380 -18.657 1.00 93.06 87 ASP A C 1
ATOM 682 O O . ASP A 1 87 ? 8.928 -0.864 -19.011 1.00 93.06 87 ASP A O 1
ATOM 686 N N . LEU A 1 88 ? 11.141 -1.078 -19.266 1.00 91.94 88 LEU A N 1
ATOM 687 C CA . LEU A 1 88 ? 11.243 -0.107 -20.367 1.00 91.94 88 LEU A CA 1
ATOM 688 C C . LEU A 1 88 ? 10.453 -0.494 -21.632 1.00 91.94 88 LEU A C 1
ATOM 690 O O . LEU A 1 88 ? 10.255 0.342 -22.510 1.00 91.94 88 LEU A O 1
ATOM 694 N N . ILE A 1 89 ? 10.015 -1.751 -21.738 1.00 91.00 89 ILE A N 1
ATOM 695 C CA . ILE A 1 89 ? 9.242 -2.289 -22.866 1.00 91.00 89 ILE A CA 1
ATOM 696 C C . ILE A 1 89 ? 7.739 -2.338 -22.504 1.00 91.00 89 ILE A C 1
ATOM 698 O O . ILE A 1 89 ? 6.900 -2.657 -23.345 1.00 91.00 89 ILE A O 1
ATOM 702 N N . GLY A 1 90 ? 7.375 -1.970 -21.269 1.00 89.56 90 GLY A N 1
ATOM 703 C CA . GLY A 1 90 ? 5.999 -1.891 -20.782 1.00 89.56 90 GLY A CA 1
ATOM 704 C C . GLY A 1 90 ? 5.438 -3.204 -20.234 1.00 89.56 90 GLY A C 1
ATOM 705 O O . GLY A 1 90 ? 4.228 -3.297 -20.039 1.00 89.56 90 GLY A O 1
ATOM 706 N N . ARG A 1 91 ? 6.275 -4.218 -19.984 1.00 92.44 91 ARG A N 1
ATOM 707 C CA . ARG A 1 91 ? 5.847 -5.455 -19.311 1.00 92.44 91 ARG A CA 1
ATOM 708 C C . ARG A 1 91 ? 5.779 -5.220 -17.811 1.00 92.44 91 ARG A C 1
ATOM 710 O O . ARG A 1 91 ? 6.620 -4.507 -17.265 1.00 92.44 91 ARG A O 1
ATOM 717 N N . ASP A 1 92 ? 4.818 -5.857 -17.156 1.00 94.75 92 ASP A N 1
ATOM 718 C CA . ASP A 1 92 ? 4.539 -5.657 -15.743 1.00 94.75 92 ASP A CA 1
ATOM 719 C C . ASP A 1 92 ? 4.822 -6.890 -14.882 1.00 94.75 92 ASP A C 1
ATOM 721 O O . ASP A 1 92 ? 4.684 -8.039 -15.307 1.00 94.75 92 ASP A O 1
ATOM 725 N N . ALA A 1 93 ? 5.204 -6.628 -13.638 1.00 95.94 93 ALA A N 1
ATOM 726 C CA . ALA A 1 93 ? 5.220 -7.602 -12.559 1.00 95.94 93 ALA A CA 1
ATOM 727 C C . ALA A 1 93 ? 4.636 -6.961 -11.302 1.00 95.94 93 ALA A C 1
ATOM 729 O O . ALA A 1 93 ? 4.673 -5.741 -11.151 1.00 95.94 93 ALA A O 1
ATOM 730 N N . ALA A 1 94 ? 4.052 -7.764 -10.413 1.00 97.06 94 ALA A N 1
ATOM 731 C CA . ALA A 1 94 ? 3.365 -7.236 -9.244 1.00 97.06 94 ALA A CA 1
ATOM 732 C C . ALA A 1 94 ? 3.679 -8.018 -7.973 1.00 97.06 94 ALA A C 1
ATOM 734 O O . ALA 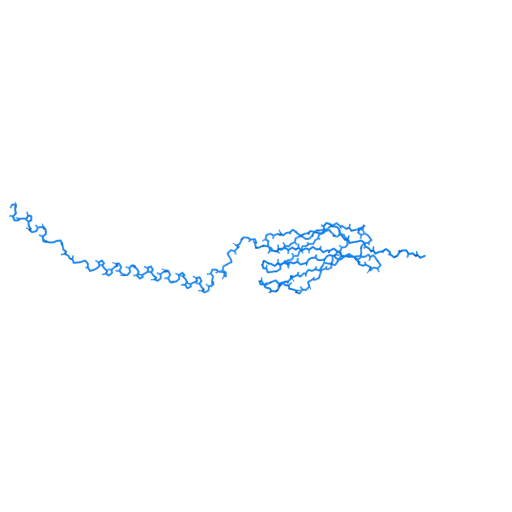A 1 94 ? 3.691 -9.249 -7.980 1.00 97.06 94 ALA A O 1
ATOM 735 N N . ALA A 1 95 ? 3.839 -7.283 -6.877 1.00 97.81 95 ALA A N 1
ATOM 736 C CA . ALA A 1 95 ? 3.832 -7.810 -5.521 1.00 97.81 95 ALA A CA 1
ATOM 737 C C . ALA A 1 95 ? 2.595 -7.291 -4.780 1.00 97.81 95 ALA A C 1
ATOM 739 O O . ALA A 1 95 ? 2.137 -6.171 -5.019 1.00 97.81 95 ALA A O 1
ATOM 740 N N . GLU A 1 96 ? 2.050 -8.104 -3.881 1.00 98.00 96 GLU A N 1
ATOM 741 C CA . GLU A 1 96 ? 0.871 -7.762 -3.090 1.00 98.00 96 GLU A CA 1
ATOM 742 C C . GLU A 1 96 ? 1.120 -8.065 -1.616 1.00 98.00 96 GLU A C 1
ATOM 744 O O . GLU A 1 96 ? 1.722 -9.079 -1.263 1.00 98.00 96 GLU A O 1
ATOM 749 N N . THR A 1 97 ? 0.633 -7.180 -0.755 1.00 97.19 97 THR A N 1
ATOM 750 C CA . THR A 1 97 ? 0.608 -7.373 0.690 1.00 97.19 97 THR A CA 1
ATOM 751 C C . THR A 1 97 ? -0.721 -6.889 1.262 1.00 97.19 97 THR A C 1
ATOM 753 O O . THR A 1 97 ? -1.447 -6.116 0.629 1.00 97.19 97 THR A O 1
ATOM 756 N N . ARG A 1 98 ? -1.059 -7.356 2.463 1.00 95.69 98 ARG A N 1
ATOM 757 C CA . ARG A 1 98 ? -2.280 -6.968 3.173 1.00 95.69 98 ARG A CA 1
ATOM 758 C C . ARG A 1 98 ? -1.931 -6.311 4.490 1.00 95.69 98 ARG A C 1
ATOM 760 O O . ARG A 1 98 ? -1.041 -6.768 5.203 1.00 95.69 98 ARG A O 1
ATOM 767 N N . VAL A 1 99 ? -2.664 -5.259 4.824 1.00 93.69 99 VAL A N 1
ATOM 768 C CA . VAL A 1 99 ? -2.478 -4.517 6.068 1.00 93.69 99 VAL A CA 1
ATOM 769 C C . VAL A 1 99 ? -3.823 -4.285 6.735 1.00 93.69 99 VAL A C 1
ATOM 771 O O . VAL A 1 99 ? -4.796 -3.889 6.098 1.00 93.69 99 VAL A O 1
ATOM 774 N N . ARG A 1 100 ? -3.880 -4.530 8.043 1.00 91.88 100 ARG A N 1
ATOM 775 C CA . ARG A 1 100 ? -5.056 -4.228 8.855 1.00 91.88 100 ARG A CA 1
ATOM 776 C C . ARG A 1 100 ? -4.832 -2.921 9.602 1.00 91.88 100 ARG A C 1
ATOM 778 O O . ARG A 1 100 ? -3.899 -2.810 10.392 1.00 91.88 100 ARG A O 1
ATOM 785 N N . ILE A 1 101 ? -5.699 -1.946 9.362 1.00 87.81 101 ILE A N 1
ATOM 786 C CA . ILE A 1 101 ? -5.665 -0.644 10.022 1.00 87.81 101 ILE A CA 1
ATOM 787 C C . ILE A 1 101 ? -6.309 -0.780 11.393 1.00 87.81 101 ILE A C 1
ATOM 789 O O . ILE A 1 101 ? -7.533 -0.813 11.525 1.00 87.81 101 ILE A O 1
ATOM 793 N N . GLU A 1 102 ? -5.492 -0.858 12.434 1.00 79.06 102 GLU A N 1
ATOM 794 C CA . GLU A 1 102 ? -5.991 -0.793 13.801 1.00 79.06 102 GLU A CA 1
ATOM 795 C C . GLU A 1 102 ? -6.150 0.665 14.248 1.00 79.06 102 GLU A C 1
ATOM 797 O O . GLU A 1 102 ? -5.321 1.514 13.915 1.00 79.06 102 GLU A O 1
ATOM 802 N N . PRO A 1 103 ? -7.206 0.989 15.012 1.00 65.62 103 PRO A N 1
ATOM 803 C CA . PRO A 1 103 ? -7.364 2.328 15.549 1.00 65.62 103 PRO A CA 1
ATOM 804 C C . PRO A 1 103 ? -6.198 2.645 16.489 1.00 65.62 103 PRO A C 1
ATOM 806 O O . PRO A 1 103 ? -6.000 1.979 17.510 1.00 65.62 103 PRO A O 1
ATOM 809 N N . SER A 1 104 ? -5.454 3.706 16.176 1.00 56.72 104 SER A N 1
ATOM 810 C CA . SER A 1 104 ? -4.500 4.323 17.090 1.00 56.72 104 SER A CA 1
ATOM 811 C C . SER A 1 104 ? -5.287 4.891 18.274 1.00 56.72 104 SER A C 1
ATOM 813 O O . SER A 1 104 ? -5.856 5.970 18.184 1.00 56.72 104 SER A O 1
ATOM 815 N N . ARG A 1 105 ? -5.407 4.089 19.346 1.00 51.19 105 ARG A N 1
ATOM 816 C CA . ARG A 1 105 ? -6.034 4.384 20.653 1.00 51.19 105 ARG A CA 1
ATOM 817 C C . ARG A 1 105 ? -6.871 5.667 20.684 1.00 51.19 105 ARG A C 1
ATOM 819 O O . ARG A 1 105 ? -6.316 6.740 20.893 1.00 51.19 105 ARG A O 1
ATOM 826 N N . THR A 1 106 ? -8.188 5.502 20.534 1.00 46.53 106 THR A N 1
ATOM 827 C CA . THR A 1 106 ? -9.251 6.436 20.953 1.00 46.53 106 THR A CA 1
ATOM 828 C C . THR A 1 106 ? -8.777 7.881 21.104 1.00 46.53 106 THR A C 1
ATOM 830 O O . THR A 1 106 ? -8.646 8.389 22.220 1.00 46.53 106 THR A O 1
ATOM 833 N N . VAL A 1 107 ? -8.531 8.565 19.987 1.00 52.88 107 VAL A N 1
ATOM 834 C CA . VAL A 1 107 ? -8.678 10.018 20.002 1.00 52.88 107 VAL A CA 1
ATOM 835 C C . VAL A 1 107 ? -10.158 10.222 20.282 1.00 52.88 107 VAL A C 1
ATOM 837 O O . VAL A 1 107 ? -10.984 9.945 19.417 1.00 52.88 107 VAL A O 1
ATOM 840 N N . ILE A 1 108 ? -10.501 10.571 21.522 1.00 52.66 108 ILE A N 1
ATOM 841 C CA . ILE A 1 108 ? -11.861 10.965 21.887 1.00 52.66 108 ILE A CA 1
ATOM 842 C C . ILE A 1 108 ? -12.163 12.171 21.000 1.00 52.66 108 ILE A C 1
ATOM 844 O O . ILE A 1 108 ? -11.715 13.284 21.278 1.00 52.66 108 ILE A O 1
ATOM 848 N N . ARG A 1 109 ? -12.823 11.940 19.863 1.00 56.75 109 ARG A N 1
ATOM 849 C CA . ARG A 1 109 ? -13.275 13.019 18.995 1.00 56.75 109 ARG A CA 1
ATOM 850 C C . ARG A 1 109 ? -14.367 13.747 19.758 1.00 56.75 109 ARG A C 1
ATOM 852 O O . ARG A 1 109 ? -15.226 13.113 20.365 1.00 56.75 109 ARG A O 1
ATOM 859 N N . LEU A 1 110 ? -14.337 15.075 19.724 1.00 57.81 110 LEU A N 1
ATOM 860 C CA . LEU A 1 110 ? -15.365 15.897 20.363 1.00 57.81 110 LEU A CA 1
ATOM 861 C C . LEU A 1 110 ? -16.777 15.491 19.888 1.00 57.81 110 LEU A C 1
ATOM 863 O O . LEU A 1 110 ? -17.718 15.506 20.677 1.00 57.81 110 LEU A O 1
ATOM 867 N N . ASP A 1 111 ? -16.886 15.032 18.637 1.00 60.12 111 ASP A N 1
ATOM 868 C CA . ASP A 1 111 ? -18.111 14.501 18.029 1.00 60.12 111 ASP A CA 1
ATOM 869 C C . ASP A 1 111 ? -18.653 13.243 18.724 1.00 60.12 111 ASP A C 1
ATOM 871 O O . ASP A 1 111 ? -19.866 13.068 18.819 1.00 60.12 111 ASP A O 1
ATOM 875 N N . ASP A 1 112 ? -17.784 12.384 19.269 1.00 59.12 112 ASP A N 1
ATOM 876 C CA . ASP A 1 112 ? -18.224 11.213 20.035 1.00 59.12 112 ASP A CA 1
ATOM 877 C C . ASP A 1 112 ? -18.806 11.617 21.392 1.00 59.12 112 ASP A C 1
ATOM 879 O O . ASP A 1 112 ? -19.746 10.980 21.862 1.00 59.12 112 ASP A O 1
ATOM 883 N N . LEU A 1 113 ? -18.316 12.710 21.990 1.00 59.00 113 LEU A N 1
ATOM 884 C CA . LEU A 1 113 ? -18.874 13.276 23.224 1.00 59.00 113 LEU A CA 1
ATOM 885 C C . LEU A 1 113 ? -20.245 13.939 22.994 1.00 59.00 113 LEU A C 1
ATOM 887 O O . LEU A 1 113 ? -21.062 14.010 23.910 1.00 59.00 113 LEU A O 1
ATOM 891 N N . LEU A 1 114 ? -20.490 14.411 21.768 1.00 60.84 114 LEU A N 1
ATOM 892 C CA . LEU A 1 114 ? -21.736 15.037 21.316 1.00 60.84 114 LEU A CA 1
ATOM 893 C C . LEU A 1 114 ? -22.781 14.026 20.822 1.00 60.84 114 LEU A C 1
ATOM 895 O O . LEU A 1 114 ? -23.867 14.437 20.404 1.00 60.84 114 LEU A O 1
ATOM 899 N N . ARG A 1 115 ? -22.509 12.712 20.885 1.00 71.31 115 ARG A N 1
ATOM 900 C CA . ARG A 1 115 ? -23.526 11.709 20.553 1.00 71.31 115 ARG A CA 1
ATOM 901 C C . ARG A 1 115 ? -24.753 11.883 21.454 1.00 71.31 115 ARG A C 1
ATOM 903 O O . ARG A 1 115 ? -24.612 11.950 22.680 1.00 71.31 115 ARG A O 1
ATOM 910 N N . PRO A 1 116 ? -25.967 11.882 20.873 1.00 67.88 116 PRO A N 1
ATOM 911 C CA . PRO A 1 116 ? -27.200 12.128 21.616 1.00 67.88 116 PRO A CA 1
ATOM 912 C C . PRO A 1 116 ? -27.398 11.117 22.750 1.00 67.88 116 PRO A C 1
ATOM 914 O O . PRO A 1 116 ? -27.888 11.479 23.813 1.00 67.88 116 PRO A O 1
ATOM 917 N N . GLU A 1 117 ? -26.938 9.879 22.576 1.00 75.69 117 GLU A N 1
ATOM 918 C CA . GLU A 1 117 ? -27.002 8.822 23.591 1.00 75.69 117 GLU A CA 1
ATOM 919 C C . GLU A 1 117 ? -26.226 9.185 24.871 1.00 75.69 117 GLU A C 1
ATOM 921 O O . GLU A 1 117 ? -26.743 9.028 25.976 1.00 75.69 117 GLU A O 1
ATOM 926 N N . ILE A 1 118 ? -25.016 9.741 24.741 1.00 75.75 118 ILE A N 1
ATOM 927 C CA . ILE A 1 118 ? -24.168 10.122 25.883 1.00 75.75 118 ILE A CA 1
ATOM 928 C C . ILE A 1 118 ? -24.716 11.381 26.565 1.00 75.75 118 ILE A C 1
ATOM 930 O O . ILE A 1 118 ? -24.740 11.470 27.797 1.00 75.75 118 ILE A O 1
ATOM 934 N N . LEU A 1 119 ? -25.229 12.332 25.779 1.00 79.38 119 LEU A N 1
ATOM 935 C CA . LEU A 1 119 ? -25.886 13.528 26.304 1.00 79.38 119 LEU A CA 1
ATOM 936 C C . LEU A 1 119 ? -27.149 13.173 27.098 1.00 79.38 119 LEU A C 1
ATOM 938 O O . LEU A 1 119 ? -27.331 13.695 28.196 1.00 79.38 119 LEU A O 1
ATOM 942 N N . ILE A 1 120 ? -27.966 12.233 26.611 1.00 84.25 120 ILE A N 1
ATOM 943 C CA . ILE A 1 120 ? -29.156 11.749 27.325 1.00 84.25 120 ILE A CA 1
ATOM 944 C C . ILE A 1 120 ? -28.754 11.071 28.636 1.00 84.25 120 ILE A C 1
ATOM 946 O O . ILE A 1 120 ? -29.313 11.400 29.680 1.00 84.25 120 ILE A O 1
ATOM 950 N N . ILE A 1 121 ? -27.753 10.184 28.616 1.00 85.56 121 ILE A N 1
ATOM 951 C CA . ILE A 1 121 ? -27.273 9.508 29.830 1.00 85.56 121 ILE A CA 1
ATOM 952 C C . ILE A 1 121 ? -26.785 10.536 30.859 1.00 85.56 121 ILE A C 1
ATOM 954 O O . ILE A 1 121 ? -27.199 10.487 32.019 1.00 85.56 121 ILE A O 1
ATOM 958 N N . SER A 1 122 ? -25.958 11.503 30.449 1.00 84.38 122 SER A N 1
ATOM 959 C CA . SER A 1 122 ? -25.444 12.527 31.368 1.00 84.38 122 SER A CA 1
ATOM 960 C C . SER A 1 122 ? -26.558 13.421 31.930 1.00 84.38 122 SER A C 1
ATOM 962 O O . SER A 1 122 ? -26.595 13.662 33.139 1.00 84.38 122 SER A O 1
ATOM 964 N N . ALA A 1 123 ? -27.525 13.827 31.101 1.00 88.69 123 ALA A N 1
ATOM 965 C CA . ALA A 1 123 ? -28.695 14.580 31.537 1.00 88.69 123 ALA A CA 1
ATOM 966 C C . ALA A 1 123 ? -29.538 13.781 32.543 1.00 88.69 123 ALA A C 1
ATOM 968 O O . ALA A 1 123 ? -29.914 14.319 33.585 1.00 88.69 123 ALA A O 1
ATOM 969 N N . CYS A 1 124 ? -29.775 12.488 32.295 1.00 90.38 124 CYS A N 1
ATOM 970 C CA . CYS A 1 124 ? -30.486 11.605 33.219 1.00 90.38 124 CYS A CA 1
ATOM 971 C C . CYS A 1 124 ? -29.774 11.489 34.574 1.00 90.38 124 CYS A C 1
ATOM 973 O O . CYS A 1 124 ? -30.434 11.560 35.611 1.00 90.38 124 CYS A O 1
ATOM 975 N N . PHE A 1 125 ? -28.443 11.368 34.589 1.00 91.19 125 PHE A N 1
ATOM 976 C CA . PHE A 1 125 ? -27.662 11.324 35.829 1.00 91.19 125 PHE A CA 1
ATOM 977 C C . PHE A 1 125 ? -27.782 12.615 36.643 1.00 91.19 125 PHE A C 1
ATOM 979 O O . PHE A 1 125 ? -28.001 12.558 37.855 1.00 91.19 125 PHE A O 1
ATOM 986 N N . VAL A 1 126 ? -27.686 13.778 35.992 1.00 92.56 126 VAL A N 1
ATOM 987 C CA . VAL A 1 126 ? -27.837 15.084 36.655 1.00 92.56 126 VAL A CA 1
ATOM 988 C C . VAL A 1 126 ? -29.249 15.246 37.217 1.00 92.56 126 VAL A C 1
ATOM 990 O O . VAL A 1 126 ? -29.422 15.654 38.366 1.00 92.56 126 VAL A O 1
ATOM 993 N N . LEU A 1 127 ? -30.266 14.877 36.438 1.00 91.19 127 LEU A N 1
ATOM 994 C CA . LEU A 1 127 ? -31.669 15.000 36.832 1.00 91.19 127 LEU A CA 1
ATOM 995 C C . LEU A 1 127 ? -32.007 14.062 37.998 1.00 91.19 127 LEU A C 1
ATOM 997 O O . LEU A 1 127 ? -32.683 14.470 38.943 1.00 91.19 127 LEU A O 1
ATOM 1001 N N . PHE A 1 128 ? -31.460 12.843 37.993 1.00 91.25 128 PHE A N 1
ATOM 1002 C CA . PHE A 1 128 ? -31.556 11.914 39.116 1.00 91.25 128 PHE A CA 1
ATOM 1003 C C . PHE A 1 128 ? -30.894 12.477 40.379 1.00 91.25 128 PHE A C 1
ATOM 1005 O O . PHE A 1 128 ? -31.501 12.465 41.449 1.00 91.25 128 PHE A O 1
ATOM 1012 N N . PHE A 1 129 ? -29.693 13.050 40.259 1.00 90.25 129 PHE A N 1
ATOM 1013 C CA . PHE A 1 129 ? -29.008 13.694 41.382 1.00 90.25 129 PHE A CA 1
ATOM 1014 C C . PHE A 1 129 ? -29.835 14.835 41.985 1.00 90.25 129 PHE A C 1
ATOM 1016 O O . PHE A 1 129 ? -29.998 14.909 43.206 1.00 90.25 129 PHE A O 1
ATOM 1023 N N . LEU A 1 130 ? -30.408 15.695 41.140 1.00 87.94 130 LEU A N 1
ATOM 1024 C CA . LEU A 1 130 ? -31.275 16.791 41.574 1.00 87.94 130 LEU A CA 1
ATOM 1025 C C . LEU A 1 130 ? -32.535 16.272 42.274 1.00 87.94 130 LEU A C 1
ATOM 1027 O O . LEU A 1 130 ? -32.895 16.778 43.337 1.00 87.94 130 LEU A O 1
ATOM 1031 N N . LEU A 1 131 ? -33.172 15.226 41.744 1.00 88.75 131 LEU A N 1
ATOM 1032 C CA . LEU A 1 131 ? -34.317 14.581 42.389 1.00 88.75 131 LEU A CA 1
ATOM 1033 C C . LEU A 1 131 ? -33.946 14.004 43.760 1.00 88.75 131 LEU A C 1
ATOM 1035 O O . LEU A 1 131 ? -34.672 14.225 44.729 1.00 88.75 131 LEU A O 1
ATOM 1039 N N . CYS A 1 132 ? -32.797 13.335 43.885 1.00 86.94 132 CYS A N 1
ATOM 1040 C CA . CYS A 1 132 ? -32.307 12.829 45.166 1.00 86.94 132 CYS A CA 1
ATOM 1041 C C . CYS A 1 132 ? -32.096 13.952 46.191 1.00 86.94 132 CYS A C 1
ATOM 1043 O O . CYS A 1 132 ? -32.486 13.803 47.354 1.00 86.94 132 CYS A O 1
ATOM 1045 N N . VAL A 1 133 ? -31.526 15.087 45.774 1.00 85.94 133 VAL A N 1
ATOM 1046 C CA . VAL A 1 133 ? -31.353 16.267 46.636 1.00 85.94 133 VAL A CA 1
ATOM 1047 C C . VAL A 1 133 ? -32.710 16.837 47.048 1.00 85.94 133 VAL A C 1
ATOM 1049 O O . VAL A 1 133 ? -32.942 17.053 48.236 1.00 85.94 133 VAL A O 1
ATOM 1052 N N . LEU A 1 134 ? -33.646 17.006 46.112 1.00 83.25 134 LEU A N 1
ATOM 1053 C CA . LEU A 1 134 ? -34.985 17.529 46.397 1.00 83.25 134 LEU A CA 1
ATOM 1054 C C . LEU A 1 134 ? -35.773 16.625 47.354 1.00 83.25 134 LEU A C 1
ATOM 1056 O O . LEU A 1 134 ? -36.425 17.127 48.275 1.00 83.25 134 LEU A O 1
ATOM 1060 N N . ILE A 1 135 ? -35.682 15.303 47.188 1.00 82.31 135 ILE A N 1
ATOM 1061 C CA . ILE A 1 135 ? -36.293 14.322 48.093 1.00 82.31 135 ILE A CA 1
ATOM 1062 C C . ILE A 1 135 ? -35.665 14.436 49.484 1.00 82.31 135 ILE A C 1
ATOM 1064 O O . ILE A 1 135 ? -36.396 14.561 50.467 1.00 82.31 135 ILE A O 1
ATOM 1068 N N . ARG A 1 136 ? -34.330 14.486 49.596 1.00 77.00 136 ARG A N 1
ATOM 1069 C CA . ARG A 1 136 ? -33.653 14.679 50.891 1.00 77.00 136 ARG A CA 1
ATOM 1070 C C . ARG A 1 136 ? -34.022 16.009 51.552 1.00 77.00 136 ARG A C 1
ATOM 1072 O O . ARG A 1 136 ? -34.272 16.030 52.754 1.00 77.00 136 ARG A O 1
ATOM 1079 N N . CYS A 1 137 ? -34.158 17.095 50.792 1.00 69.69 137 CYS A N 1
ATOM 1080 C CA . CYS A 1 137 ? -34.620 18.386 51.307 1.00 69.69 137 CYS A CA 1
ATOM 1081 C C . CYS A 1 137 ? -36.090 18.353 51.769 1.00 69.69 137 CYS A C 1
ATOM 1083 O O . CYS A 1 137 ? -36.435 18.976 52.774 1.00 69.69 137 CYS A O 1
ATOM 1085 N N . LYS A 1 138 ? -36.970 17.615 51.078 1.00 67.94 138 LYS A N 1
ATOM 1086 C CA . LYS A 1 138 ? -38.381 17.432 51.472 1.00 67.94 138 LYS A CA 1
ATOM 1087 C C . LYS A 1 138 ? -38.530 16.537 52.707 1.00 67.94 138 LYS A C 1
ATOM 1089 O O . LYS A 1 138 ? -39.376 16.830 53.548 1.00 67.94 138 LYS A O 1
ATOM 1094 N N . PHE A 1 139 ? -37.707 15.496 52.844 1.00 57.50 139 PHE A N 1
ATOM 1095 C CA . PHE A 1 139 ? -37.682 14.638 54.034 1.00 57.50 139 PHE A CA 1
ATOM 1096 C C . PHE A 1 139 ? -37.034 15.332 55.240 1.00 57.50 139 PHE A C 1
ATOM 1098 O O . PHE A 1 139 ? -37.565 15.228 56.340 1.00 57.50 139 PHE A O 1
ATOM 1105 N N . GLY A 1 140 ? -35.982 16.135 55.043 1.00 57.00 140 GLY A N 1
ATOM 1106 C CA . GLY A 1 140 ? -35.384 16.956 56.105 1.00 57.00 140 GLY A CA 1
ATOM 1107 C C . GLY A 1 140 ? -36.316 18.054 56.635 1.00 57.00 140 GLY A C 1
ATOM 1108 O O . GLY A 1 140 ? -36.284 18.377 57.818 1.00 57.00 140 GLY A O 1
ATOM 1109 N N . ARG A 1 141 ? -37.218 18.582 55.793 1.00 54.44 141 ARG A N 1
ATOM 1110 C CA . ARG A 1 141 ? -38.287 19.511 56.213 1.00 54.44 141 ARG A CA 1
ATOM 1111 C C . ARG A 1 141 ? -39.457 18.833 56.940 1.00 54.44 141 ARG A C 1
ATOM 1113 O O . ARG A 1 141 ? -40.266 19.531 57.539 1.00 54.44 141 ARG A O 1
ATOM 1120 N N . LYS A 1 142 ? -39.554 17.499 56.898 1.00 49.94 142 LYS A N 1
ATOM 1121 C CA . LYS A 1 142 ? -40.565 16.688 57.600 1.00 49.94 142 LYS A CA 1
ATOM 1122 C C . LYS A 1 142 ? -40.033 16.039 58.885 1.00 49.94 142 LYS A C 1
ATOM 1124 O O . LYS A 1 142 ? -40.661 15.113 59.388 1.00 49.94 142 LYS A O 1
ATOM 1129 N N . CYS A 1 143 ? -38.918 16.507 59.450 1.00 49.59 143 CYS A N 1
ATOM 1130 C CA . CYS A 1 143 ? -38.563 16.139 60.819 1.00 49.59 143 CYS A CA 1
ATOM 1131 C C . CYS A 1 143 ? -39.624 16.710 61.778 1.00 49.59 143 CYS A C 1
ATOM 1133 O O . CYS A 1 143 ? -39.727 17.935 61.884 1.00 49.59 143 CYS A O 1
ATOM 1135 N N . PRO A 1 144 ? -40.415 15.885 62.493 1.00 47.06 144 PRO A N 1
ATOM 1136 C CA . PRO A 1 144 ? -41.180 16.400 63.609 1.00 47.06 144 PRO A CA 1
ATOM 1137 C C . PRO A 1 144 ? -40.173 16.818 64.681 1.00 47.06 144 PRO A C 1
ATOM 1139 O O . PRO A 1 144 ? -39.230 16.087 64.991 1.00 47.06 144 PRO A O 1
ATOM 1142 N N . HIS A 1 145 ? -40.374 18.006 65.236 1.00 47.78 145 HIS A N 1
ATOM 1143 C CA . HIS A 1 145 ? -39.675 18.532 66.400 1.00 47.78 145 HIS A CA 1
ATOM 1144 C C . HIS A 1 145 ? -39.930 17.618 67.620 1.00 47.78 145 HIS A C 1
ATOM 1146 O O . HIS A 1 145 ? -40.735 17.920 68.495 1.00 47.78 145 HIS A O 1
ATOM 1152 N N . ARG A 1 146 ? -39.277 16.451 67.680 1.00 48.78 146 ARG A N 1
ATOM 1153 C CA . ARG A 1 146 ? -39.401 15.462 68.766 1.00 48.78 146 ARG A CA 1
ATOM 1154 C C . ARG A 1 146 ? -38.263 15.610 69.782 1.00 48.78 146 ARG A C 1
ATOM 1156 O O . ARG A 1 146 ? -37.704 14.627 70.252 1.00 48.78 146 ARG A O 1
ATOM 1163 N N . VAL A 1 147 ? -37.905 16.852 70.108 1.00 52.19 147 VAL A N 1
ATOM 1164 C CA . VAL A 1 147 ? -36.934 17.202 71.161 1.00 52.19 147 VAL A CA 1
ATOM 1165 C C . VAL A 1 147 ? -37.628 18.083 72.203 1.00 52.19 147 VAL A C 1
ATOM 1167 O O . VAL A 1 147 ? -37.274 19.234 72.407 1.00 52.19 147 VAL A O 1
ATOM 1170 N N . SER A 1 148 ? -38.680 17.563 72.838 1.00 52.38 148 SER A N 1
ATOM 1171 C CA . SER A 1 148 ? -39.327 18.250 73.969 1.00 52.38 148 SER A CA 1
ATOM 1172 C C . SER A 1 148 ? -39.715 17.285 75.097 1.00 52.38 148 SER A C 1
ATOM 1174 O O . SER A 1 148 ? -39.470 17.588 76.260 1.00 52.38 148 SER A O 1
ATOM 1176 N N . GLU A 1 149 ? -40.138 16.054 74.788 1.00 49.09 149 GLU A N 1
ATOM 1177 C CA . GLU A 1 149 ? -40.559 15.097 75.829 1.00 49.09 149 GLU A CA 1
ATOM 1178 C C . GLU A 1 149 ? -39.439 14.639 76.781 1.00 49.09 149 GLU A C 1
ATOM 1180 O O . GLU A 1 149 ? -39.682 14.440 77.970 1.00 49.09 149 GLU A O 1
ATOM 1185 N N . LYS A 1 150 ? -38.192 14.486 76.306 1.00 47.53 150 LYS A N 1
ATOM 1186 C CA . LYS A 1 150 ? -37.089 14.025 77.174 1.00 47.53 150 LYS A CA 1
ATOM 1187 C C . LYS A 1 150 ? -36.524 15.111 78.093 1.00 47.53 150 LYS A C 1
ATOM 1189 O O . LYS A 1 150 ? -35.954 14.766 79.120 1.00 47.53 150 LYS A O 1
ATOM 1194 N N . GLN A 1 151 ? -36.683 16.395 77.763 1.00 52.03 151 GLN A N 1
ATOM 1195 C CA . GLN A 1 151 ? -36.214 17.480 78.636 1.00 52.03 151 GLN A CA 1
ATOM 1196 C C . GLN A 1 151 ? -37.208 17.818 79.749 1.00 52.03 151 GLN A C 1
ATOM 1198 O O . GLN A 1 151 ? -36.785 18.250 80.817 1.00 52.03 151 GLN A O 1
ATOM 1203 N N . GLN A 1 152 ? -38.505 17.584 79.535 1.00 50.91 152 GLN A N 1
ATOM 1204 C CA . GLN A 1 152 ? -39.518 17.846 80.556 1.00 50.91 152 GLN A CA 1
ATOM 1205 C C . GLN A 1 152 ? -39.445 16.833 81.706 1.00 50.91 152 GLN A C 1
ATOM 1207 O O . GLN A 1 152 ? -39.462 17.232 82.866 1.00 50.91 152 GLN A O 1
ATOM 1212 N N . LYS A 1 153 ? -39.192 15.551 81.403 1.00 54.12 153 LYS A N 1
ATOM 1213 C CA . LYS A 1 153 ? -38.977 14.522 82.435 1.00 54.12 153 LYS A CA 1
ATOM 1214 C C . LYS A 1 153 ? -37.708 14.714 83.268 1.00 54.12 153 LYS A C 1
ATOM 1216 O O . LYS A 1 153 ? -37.648 14.198 84.368 1.00 54.12 153 LYS A O 1
ATOM 1221 N N . LEU A 1 154 ? -36.702 15.445 82.786 1.00 55.38 154 LEU A N 1
ATOM 1222 C CA . LEU A 1 154 ? -35.481 15.719 83.559 1.00 55.38 154 LEU A CA 1
ATOM 1223 C C . LEU A 1 154 ? -35.642 16.876 84.560 1.00 55.38 154 LEU A C 1
ATOM 1225 O O . LEU A 1 154 ? -34.829 16.984 85.468 1.00 55.38 154 LEU A O 1
ATOM 1229 N N . ARG A 1 155 ? -36.678 17.718 84.424 1.00 54.47 155 ARG A N 1
ATOM 1230 C CA . ARG A 1 155 ? -36.970 18.798 85.387 1.00 54.47 155 ARG A CA 1
ATOM 1231 C C . ARG A 1 155 ? -37.904 18.378 86.518 1.00 54.47 155 ARG A C 1
ATOM 1233 O O . ARG A 1 155 ? -37.936 19.054 87.530 1.00 54.47 155 ARG A O 1
ATOM 1240 N N . GLU A 1 156 ? -38.642 17.282 86.361 1.00 54.00 156 GLU A N 1
ATOM 1241 C CA . GLU A 1 156 ? -39.490 16.729 87.431 1.00 54.00 156 GLU A CA 1
ATOM 1242 C C . GLU A 1 156 ? -38.692 15.923 88.473 1.00 54.00 156 GLU A C 1
ATOM 1244 O O . GLU A 1 156 ? -39.235 15.563 89.512 1.00 54.00 156 GLU A O 1
ATOM 1249 N N . TYR A 1 157 ? -37.402 15.670 88.220 1.00 57.66 157 TYR A N 1
ATOM 1250 C CA . TYR A 1 157 ? -36.484 14.990 89.145 1.00 57.66 157 TYR A CA 1
ATOM 1251 C C . TYR A 1 157 ? -35.333 15.888 89.647 1.00 57.66 157 TYR A C 1
ATOM 1253 O O . TYR A 1 157 ? -34.383 15.359 90.224 1.00 57.66 157 TYR A O 1
ATOM 1261 N N . ALA A 1 158 ? -35.388 17.205 89.409 1.00 49.50 158 ALA A N 1
ATOM 1262 C CA . ALA A 1 158 ? -34.375 18.177 89.840 1.00 49.50 158 ALA A CA 1
ATOM 1263 C C . ALA A 1 158 ? -34.904 19.094 90.948 1.00 49.50 158 ALA A C 1
ATOM 1265 O O . ALA A 1 158 ? -36.085 19.497 90.854 1.00 49.50 158 ALA A O 1
#

Foldseek 3Di:
DDPPDAQDAWAPFDWDQDLVQKIKTFTHDSDDLVFWQWKKKWKFFPDPPQPGGRDIDIDIGRSPDGIDMDHGTGAQTKMKIKMWIAGPVGGIDIDIDIDTHHNNPDPPPVVVCVPVVNVVVVVVVVVVVVVVVVVVVVVVVPPDPPPPVVVVVVVVVD

Sequence (158 aa):
MGKITVPEPVTDLSVFLLKNGTGLISWNPSADPENILFYQLVYHALSNENGCQEQKETINIKSVATSAVVDFPGYRCEYVVRLINYDLIGRDAAAETRVRIEPSRTVIRLDDLLRPEILIISACFVLFFLLCVLIRCKFGRKCPHRVSEKQQKLREYA

Organism: Oesophagostomum dentatum (NCBI:txid61180)

Radius of gyration: 34.87 Å; chains: 1; bounding box: 59×40×119 Å

pLDDT: mean 82.68, std 16.96, range [43.31, 98.19]

Secondary structure (DSSP, 8-state):
----PPPPPPEEEEEEE-TTSEEEEEEE-SS-GGGEEEEEEEEEES--GGG---SPEEEEEETT-SEEEEE--SSS-EEEEEEEEEETT--EEEEEEEEE----S----HHHHT-HHHHHHHHHHHHHHHHHHHHHHHHHTT-----SHHHHHHHTT-

InterPro domains:
  IPR003961 Fibronectin type III [cd00063] (7-91)
  IPR036116 Fibronectin type III superfamily [SSF49265] (4-84)